Protein 7ULR (pdb70)

Foldseek 3Di:
DAWEQFPDPRDTDDDPPQWQKKKWWFFADPDAPPPHGDIGIDTDNDQDDDDPRTPDMDIDGHHHPHD/DAWEQFPDPRDTDDADPQWQKKKWWWFDDPCCVPPRTDIGIGTGNDQDDDDPRTPDMDIDRHHHPHD

Nearest PDB structures (foldseek):
  7ulr-assembly1_B  TM=9.417E-01  e=4.774E-12  Bungarus multicinctus
  1kba-assembly1_A  TM=9.721E-01  e=9.380E-11  Bungarus multicinctus
  8d9y-assembly2_J  TM=9.001E-01  e=1.089E-06  Oxyuranus scutellatus scutellatus
  4lft-assembly2_A  TM=8.949E-01  e=1.157E-06  Dendraspis polylepis polylepis
  8d9y-assembly4_L  TM=8.635E-01  e=4.712E-05  Oxyuranus scutellatus scutellatus

Solvent-accessible surface area: 8059 Å² total; per-residue (Å²): 182,41,20,0,18,45,28,135,85,63,68,76,82,80,12,70,162,61,57,70,18,0,19,19,31,4,38,23,96,185,178,27,114,169,230,26,46,77,76,68,18,6,17,32,60,100,16,31,109,43,150,129,69,17,112,20,3,25,0,2,33,54,80,49,20,0,156,172,12,33,0,20,37,36,138,76,55,74,84,104,92,11,78,153,69,60,60,18,0,12,31,25,3,36,43,63,190,108,30,115,138,122,21,35,62,88,66,15,8,18,27,58,102,20,39,116,35,142,124,64,16,108,23,3,28,0,4,20,71,64,48,27,0,160

B-factor: mean 20.55, std 11.27, range [4.36, 65.53]

Secondary structure (DSSP, 8-state):
--EEEETTTTEEEEPPTT--EEEEEEE--SS-TTT-PEEEEEEESSPPPP-TTEEEEEEE-STT---/--EEEETTTTEEEEPPTT--EEEEEEE--TTHHHH-PEEEEEEESSPPPP-TTEEEEEEE-STT---

Organism: Bungarus multicinctus (NCBI:txid8616)

InterPro domains:
  IPR003571 Snake three-finger toxin [cd00206] (22-86)
  IPR018354 Snake toxin, conserved site [PS00272] (62-83)
  IPR045860 Snake toxin-like superfamily [G3DSA:2.10.60.10] (22-87)
  IPR045860 Snake toxin-like superfamily [SSF57302] (23-86)
  IPR054131 Snake toxin cobra-type [PF21947] (27-86)

Radius of gyration: 15.06 Å; Cα contacts (8 Å, |Δi|>4): 353; chains: 2; bounding box: 30×38×34 Å

Sequence (134 aa):
MRTCLISPSSTPQTCPNGQDICFLKAQCDKFCSIRGPVIEQGCVATCPQFRSNYRSLLCCTTDNCNHMRTCLISPSSTPQTCPNGQDICFLKAQCDKFCSIRGPVIEQGCVATCPQFRSNYRSLLCCTTDNCNH

GO terms:
  GO:0005576 extracellular region (C, EXP)

Structure (mmCIF, N/CA/C/O backbone):
data_7ULR
#
_entry.id   7ULR
#
_cell.length_a   27.090
_cell.length_b   30.990
_cell.length_c   39.430
_cell.angle_alpha   70.440
_cell.angle_beta   75.970
_cell.angle_gamma   71.940
#
_symmetry.space_group_name_H-M   'P 1'
#
loop_
_entity.id
_entity.type
_entity.pdbx_description
1 polymer Kappa-bungarotoxin
2 water water
#
loop_
_atom_site.group_PDB
_atom_site.id
_atom_site.type_symbol
_atom_site.label_atom_id
_atom_site.label_alt_id
_atom_site.label_comp_id
_atom_site.label_asym_id
_atom_site.label_entity_id
_atom_site.label_seq_id
_atom_site.pdbx_PDB_ins_code
_atom_site.Cartn_x
_atom_site.Cartn_y
_atom_site.Cartn_z
_atom_site.occupancy
_atom_site.B_iso_or_equiv
_atom_site.auth_seq_id
_atom_site.auth_comp_id
_atom_site.auth_asym_id
_atom_site.auth_atom_id
_atom_site.pdbx_PDB_model_num
ATOM 1 N N . MET A 1 1 ? -7.36530 15.83079 -6.93120 1.000 15.05762 1 MET A N 1
ATOM 2 C CA . MET A 1 1 ? -7.97552 14.91200 -5.97468 1.000 10.92545 1 MET A CA 1
ATOM 3 C C . MET A 1 1 ? -7.84255 13.46704 -6.42430 1.000 14.34077 1 MET A C 1
ATOM 4 O O . MET A 1 1 ? -8.00933 13.16293 -7.60186 1.000 14.48343 1 MET A O 1
ATOM 9 N N . ARG A 1 2 ? -7.57488 12.56766 -5.47608 1.000 12.87044 2 ARG A N 1
ATOM 10 C CA . ARG A 1 2 ? -7.50393 11.14275 -5.76785 1.000 10.33060 2 ARG A CA 1
ATOM 11 C C . ARG A 1 2 ? -8.26420 10.39261 -4.68477 1.000 7.58056 2 ARG A C 1
ATOM 12 O O . ARG A 1 2 ? -8.18283 10.75008 -3.50735 1.000 9.59446 2 ARG A O 1
ATOM 20 N N . THR A 1 3 ? -9.02002 9.38057 -5.09414 1.000 6.60989 3 THR A N 1
ATOM 21 C CA . THR A 1 3 ? -9.62434 8.42130 -4.18031 1.000 6.25341 3 THR A CA 1
ATOM 22 C C . THR A 1 3 ? -9.09193 7.03947 -4.50298 1.000 4.56119 3 THR A C 1
ATOM 23 O O . THR A 1 3 ? -9.06769 6.63918 -5.67468 1.000 7.81949 3 THR A O 1
ATOM 27 N N . CYS A 1 4 ? -8.71349 6.29575 -3.47229 1.000 6.44632 4 CYS A N 1
ATOM 28 C CA . CYS A 1 4 ? -8.21783 4.94142 -3.64895 1.000 7.74230 4 CYS A CA 1
ATOM 29 C C . CYS A 1 4 ? -8.97850 4.00941 -2.72677 1.000 7.86083 4 CYS A C 1
ATOM 30 O O . CYS A 1 4 ? -9.51230 4.42373 -1.69582 1.000 6.81743 4 CYS A O 1
ATOM 33 N N . LEU A 1 5 ? -8.98326 2.72993 -3.09625 1.000 6.34438 5 LEU A N 1
ATOM 34 C CA . LEU A 1 5 ? -9.49767 1.70010 -2.20428 1.000 7.84059 5 LEU A CA 1
ATOM 35 C C . LEU A 1 5 ? -8.51410 1.43702 -1.07605 1.000 9.13516 5 LEU A C 1
ATOM 36 O O . LEU A 1 5 ? -7.29705 1.45486 -1.27468 1.000 8.12731 5 LEU A O 1
ATOM 41 N N . ILE A 1 6 ? -9.04331 1.18009 0.11682 1.000 10.26369 6 ILE A N 1
ATOM 42 C CA . ILE A 1 6 ? -8.23154 0.84098 1.27545 1.000 9.12626 6 ILE A CA 1
ATOM 43 C C . ILE A 1 6 ? -8.62267 -0.55970 1.71497 1.000 12.32454 6 ILE A C 1
ATOM 44 O O . ILE A 1 6 ? -9.81278 -0.86827 1.83715 1.000 11.61451 6 ILE A O 1
ATOM 49 N N . SER A 1 7 ? -7.61896 -1.39398 1.97533 1.000 9.45646 7 SER A N 1
ATOM 50 C CA . SER A 1 7 ? -7.84650 -2.72570 2.51216 1.000 11.75384 7 SER A CA 1
ATOM 51 C C . SER A 1 7 ? -8.26085 -2.63583 3.98859 1.000 15.78246 7 SER A C 1
ATOM 52 O O . SER A 1 7 ? -7.93592 -1.66408 4.67518 1.000 16.81475 7 SER A O 1
ATOM 55 N N . PRO A 1 8 ? -8.98640 -3.64179 4.51406 1.000 16.64629 8 PRO A N 1
ATOM 56 C CA . PRO A 1 8 ? -9.46175 -4.90505 3.93564 1.000 14.99078 8 PRO A CA 1
ATOM 57 C C . PRO A 1 8 ? -10.86790 -4.86676 3.37027 1.000 15.46686 8 PRO A C 1
ATOM 58 O O . PRO A 1 8 ? -11.31172 -5.88843 2.83177 1.000 20.69971 8 PRO A O 1
ATOM 62 N N . SER A 1 9 ? -11.53610 -3.71720 3.48393 1.000 13.18088 9 SER A N 1
ATOM 63 C CA . SER A 1 9 ? -12.94889 -3.55503 3.15370 1.000 17.86774 9 SER A CA 1
ATOM 64 C C . SER A 1 9 ? -13.22400 -3.05520 1.74011 1.000 18.57533 9 SER A C 1
ATOM 65 O O . SER A 1 9 ? -14.39707 -2.84825 1.39998 1.000 18.45082 9 SER A O 1
ATOM 68 N N . SER A 1 10 ? -12.19426 -2.80692 0.92872 1.000 18.16459 10 SER A N 1
ATOM 69 C CA . SER A 1 10 ? -12.36258 -2.14952 -0.36953 1.000 16.84248 10 SER A CA 1
ATOM 70 C C . SER A 1 10 ? -13.07812 -0.81976 -0.20202 1.000 12.88084 10 SER A C 1
ATOM 71 O O . SER A 1 10 ? -13.99918 -0.49931 -0.94346 1.000 16.77635 10 SER A O 1
ATOM 74 N N . THR A 1 11 ? -12.66441 -0.05545 0.79606 1.000 12.37276 11 THR A N 1
ATOM 75 C CA . THR A 1 11 ? -13.35898 1.20935 1.01593 1.000 15.27678 11 THR A CA 1
ATOM 76 C C . THR A 1 11 ? -12.68174 2.33752 0.25361 1.000 13.84242 11 THR A C 1
ATOM 77 O O . THR A 1 11 ? -11.47436 2.54672 0.41498 1.000 10.00090 11 THR A O 1
ATOM 81 N N . PRO A 1 12 ? -13.42824 3.12181 -0.52896 1.000 8.84891 12 PRO A N 1
ATOM 82 C CA . PRO A 1 12 ? -12.81301 4.28438 -1.17031 1.000 8.67849 12 PRO A CA 1
ATOM 83 C C . PRO A 1 12 ? -12.50650 5.34606 -0.12690 1.000 11.49124 12 PRO A C 1
ATOM 84 O O . PRO A 1 12 ? -13.35910 5.70713 0.69061 1.000 9.72172 12 PRO A O 1
ATOM 88 N N . GLN A 1 13 ? -11.28664 5.86341 -0.18073 1.000 9.57710 13 GLN A N 1
ATOM 89 C CA . GLN A 1 13 ? -10.83460 6.90538 0.72404 1.000 7.06578 13 GLN A CA 1
ATOM 90 C C . GLN A 1 13 ? -10.22808 8.04693 -0.07095 1.000 9.61136 13 GLN A C 1
ATOM 91 O O . GLN A 1 13 ? -9.52794 7.82310 -1.06519 1.000 7.79910 13 GLN A O 1
ATOM 97 N N . THR A 1 14 ? -10.50569 9.27029 0.37781 1.000 6.98668 14 THR A N 1
ATOM 98 C CA . THR A 1 14 ? -9.86814 10.44539 -0.18929 1.000 7.39948 14 THR A CA 1
ATOM 99 C C . THR A 1 14 ? -8.39561 10.42463 0.17794 1.000 8.32143 14 THR A C 1
ATOM 100 O O . THR A 1 14 ? -8.05299 10.30922 1.36176 1.000 8.47184 14 THR A O 1
ATOM 104 N N . CYS A 1 15 ? -7.51477 10.55791 -0.83831 1.000 7.40591 15 CYS A N 1
ATOM 105 C CA . CYS A 1 15 ? -6.10119 10.53576 -0.50298 1.000 8.33602 15 CYS A CA 1
ATOM 106 C C . CYS A 1 15 ? -5.70096 11.88412 0.07834 1.000 12.20746 15 CYS A C 1
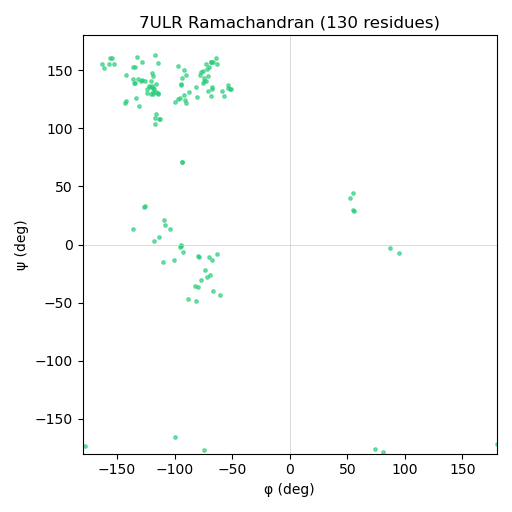ATOM 107 O O . CYS A 1 15 ? -6.22765 12.91793 -0.33417 1.000 9.26844 15 CYS A O 1
ATOM 110 N N . PRO A 1 16 ? -4.77169 11.89958 1.02480 1.000 12.19675 16 PRO A N 1
ATOM 111 C CA . PRO A 1 16 ? -4.24575 13.17447 1.51109 1.000 15.45255 16 PRO A CA 1
ATOM 112 C C . PRO A 1 16 ? -3.41645 13.87285 0.44395 1.000 15.66105 16 PRO A C 1
ATOM 113 O O . PRO A 1 16 ? -2.91146 13.26201 -0.50083 1.000 10.22862 16 PRO A O 1
ATOM 117 N N . ASN A 1 17 ? -3.30743 15.19103 0.60014 1.000 13.70070 17 ASN A N 1
ATOM 118 C CA . ASN A 1 17 ? -2.49914 15.99621 -0.29987 1.000 18.22537 17 ASN A CA 1
ATOM 119 C C . ASN A 1 17 ? -1.11137 15.37875 -0.41634 1.000 11.99827 17 ASN A C 1
ATOM 120 O O . ASN A 1 17 ? -0.52135 14.97873 0.59050 1.000 15.70562 17 ASN A O 1
ATOM 125 N N . GLY A 1 18 ? -0.62181 15.26841 -1.65225 1.000 10.56195 18 GLY A N 1
ATOM 126 C CA . GLY A 1 18 ? 0.67132 14.68483 -1.96413 1.000 13.55922 18 GLY A CA 1
ATOM 127 C C . GLY A 1 18 ? 0.64733 13.21553 -2.34711 1.000 19.05919 18 GLY A C 1
ATOM 128 O O . GLY A 1 18 ? 1.67663 12.69478 -2.78524 1.000 15.21367 18 GLY A O 1
ATOM 129 N N . GLN A 1 19 ? -0.49539 12.54093 -2.22700 1.000 12.07117 19 GLN A N 1
ATOM 130 C CA . GLN A 1 19 ? -0.63942 11.13472 -2.61328 1.000 13.12028 19 GLN A CA 1
ATOM 131 C C . GLN A 1 19 ? -1.66075 11.05161 -3.74066 1.000 15.52582 19 GLN A C 1
ATOM 132 O O . GLN A 1 19 ? -2.84609 11.34046 -3.53899 1.000 16.41754 19 GLN A O 1
ATOM 138 N N . ASP A 1 20 ? -1.17131 10.75570 -4.93829 1.000 9.72451 20 ASP A N 1
ATOM 139 C CA . ASP A 1 20 ? -1.96212 10.70554 -6.15565 1.000 12.86462 20 ASP A CA 1
ATOM 140 C C . ASP A 1 20 ? -1.97820 9.32316 -6.79268 1.000 10.17121 20 ASP A C 1
ATOM 141 O O . ASP A 1 20 ? -2.57900 9.15794 -7.85821 1.000 9.30954 20 ASP A O 1
ATOM 146 N N . ILE A 1 21 ? -1.34996 8.32568 -6.16559 1.000 8.42911 21 ILE A N 1
ATOM 147 C CA . ILE A 1 21 ? -1.21051 6.98842 -6.72296 1.000 4.75723 21 ILE A CA 1
ATOM 148 C C . ILE A 1 21 ? -1.95755 6.00375 -5.83119 1.000 4.86281 21 ILE A C 1
ATOM 149 O O . ILE A 1 21 ? -1.80663 6.03594 -4.60165 1.000 8.98890 21 ILE A O 1
ATOM 154 N N . CYS A 1 22 ? -2.78707 5.15368 -6.44300 1.000 6.69686 22 CYS A N 1
ATOM 155 C CA . CYS A 1 22 ? -3.39456 4.03306 -5.72876 1.000 5.25995 22 CYS A CA 1
ATOM 156 C C . CYS A 1 22 ? -2.52217 2.80055 -5.93092 1.000 6.38942 22 CYS A C 1
ATOM 157 O O . CYS A 1 22 ? -2.00126 2.57609 -7.02973 1.000 5.24319 22 CYS A O 1
ATOM 160 N N . PHE A 1 23 ? -2.40676 1.97530 -4.90100 1.000 5.08926 23 PHE A N 1
ATOM 161 C CA . PHE A 1 23 ? -1.59480 0.77568 -5.04056 1.000 5.75083 23 PHE A CA 1
ATOM 162 C C . PHE A 1 23 ? -2.33118 -0.41456 -4.46771 1.000 5.62569 23 PHE A C 1
ATOM 163 O O . PHE A 1 23 ? -3.16327 -0.28857 -3.55511 1.000 5.03131 23 PHE A O 1
ATOM 171 N N . LEU A 1 24 ? -2.00336 -1.57541 -5.01852 1.000 5.19743 24 LEU A N 1
ATOM 172 C CA . LEU A 1 24 ? -2.41892 -2.85704 -4.46931 1.000 6.29911 24 LEU A CA 1
ATOM 173 C C . LEU A 1 24 ? -1.19833 -3.75983 -4.45673 1.000 6.18374 24 LEU A C 1
ATOM 174 O O . LEU A 1 24 ? -0.54420 -3.92574 -5.49002 1.000 8.59803 24 LEU A O 1
ATOM 179 N N . LYS A 1 25 ? -0.88810 -4.32033 -3.29347 1.000 6.37532 25 LYS A N 1
ATOM 180 C CA . LYS A 1 25 ? 0.24201 -5.22553 -3.11368 1.000 6.13906 25 LYS A CA 1
ATOM 181 C C . LYS A 1 25 ? -0.33653 -6.55140 -2.67030 1.000 7.61552 25 LYS A C 1
ATOM 182 O O . LYS A 1 25 ? -1.14495 -6.59234 -1.74140 1.000 8.38670 25 LYS A O 1
ATOM 188 N N . ALA A 1 26 ? 0.05817 -7.61774 -3.32621 1.000 7.20426 26 ALA A N 1
ATOM 189 C CA . ALA A 1 26 ? -0.35611 -8.94777 -2.92711 1.000 4.76297 26 ALA A CA 1
ATOM 190 C C . ALA A 1 26 ? 0.92509 -9.62348 -2.46574 1.000 5.41923 26 ALA A C 1
ATOM 191 O O . ALA A 1 26 ? 1.77287 -9.96644 -3.29494 1.000 8.81154 26 ALA A O 1
ATOM 193 N N . GLN A 1 27 ? 1.05415 -9.83064 -1.15501 1.000 8.09127 27 GLN A N 1
ATOM 194 C CA . GLN A 1 27 ? 2.29737 -10.31222 -0.57412 1.000 7.83433 27 GLN A CA 1
ATOM 195 C C . GLN A 1 27 ? 2.04046 -11.62595 0.15846 1.000 7.52141 27 GLN A C 1
ATOM 196 O O . GLN A 1 27 ? 1.08785 -11.75033 0.93463 1.000 8.84186 27 GLN A O 1
ATOM 202 N N . CYS A 1 28 ? 2.93360 -12.59178 -0.04330 1.000 9.61356 28 CYS A N 1
ATOM 203 C CA . CYS A 1 28 ? 2.75659 -13.91493 0.52750 1.000 8.94549 28 CYS A CA 1
ATOM 204 C C . CYS A 1 28 ? 3.46464 -14.10818 1.86099 1.000 13.42672 28 CYS A C 1
ATOM 205 O O . CYS A 1 28 ? 4.62696 -13.72513 2.03636 1.000 10.61628 28 CYS A O 1
ATOM 208 N N . ASP A 1 29 ? 2.75871 -14.76098 2.77763 1.000 8.96614 29 ASP A N 1
ATOM 209 C CA . ASP A 1 29 ? 3.39594 -15.27165 3.97938 1.000 11.75021 29 ASP A CA 1
ATOM 210 C C . ASP A 1 29 ? 4.22383 -16.50459 3.60827 1.000 8.83168 29 ASP A C 1
ATOM 211 O O . ASP A 1 29 ? 4.25800 -16.93812 2.45372 1.000 9.27719 29 ASP A O 1
ATOM 216 N N . LYS A 1 30 ? 4.83292 -17.13899 4.61224 1.000 7.52489 30 LYS A N 1
ATOM 217 C CA . LYS A 1 30 ? 5.68567 -18.29881 4.32787 1.000 9.84842 30 LYS A CA 1
ATOM 218 C C . LYS A 1 30 ? 4.89865 -19.41758 3.65605 1.000 9.33244 30 LYS A C 1
ATOM 219 O O . LYS A 1 30 ? 5.36135 -20.02135 2.68186 1.000 11.10059 30 LYS A O 1
ATOM 225 N N . PHE A 1 31 ? 3.69906 -19.69373 4.14686 1.000 7.18056 31 PHE A N 1
ATOM 226 C CA . PHE A 1 31 ? 2.79827 -20.66542 3.54047 1.000 6.50051 31 PHE A CA 1
ATOM 227 C C . PHE A 1 31 ? 1.60512 -19.89497 3.00445 1.000 15.24236 31 PHE A C 1
ATOM 228 O O . PHE A 1 31 ? 0.78859 -19.39033 3.77996 1.000 13.76725 31 PHE A O 1
ATOM 236 N N . CYS A 1 32 ? 1.53402 -19.79132 1.68196 1.000 9.83556 32 CYS A N 1
ATOM 237 C CA . CYS A 1 32 ? 0.60317 -18.92040 0.96844 1.000 8.91679 32 CYS A CA 1
ATOM 238 C C . CYS A 1 32 ? -0.48884 -19.66919 0.21167 1.000 15.33187 32 CYS A C 1
ATOM 239 O O . CYS A 1 32 ? -1.44677 -19.03549 -0.24252 1.000 10.25327 32 CYS A O 1
ATOM 242 N N . SER A 1 33 ? -0.35288 -20.98018 0.00342 1.000 10.81218 33 SER A N 1
ATOM 243 C CA . SER A 1 33 ? -1.20596 -21.63062 -0.99183 1.000 14.33630 33 SER A CA 1
ATOM 244 C C . SER A 1 33 ? -2.66518 -21.77018 -0.55733 1.000 14.56274 33 SER A C 1
ATOM 245 O O . SER A 1 33 ? -3.54629 -21.78656 -1.42374 1.000 19.15201 33 SER A O 1
ATOM 248 N N . ILE A 1 34 ? -2.96789 -21.85092 0.74241 1.000 10.23280 34 ILE A N 1
ATOM 249 C CA . ILE A 1 34 ? -4.35137 -22.14407 1.12483 1.000 11.56216 34 ILE A CA 1
ATOM 250 C C . ILE A 1 34 ? -5.21632 -20.88995 1.08489 1.000 14.68484 34 ILE A C 1
ATOM 251 O O . ILE A 1 34 ? -6.30743 -20.88722 0.49525 1.000 13.02606 34 ILE A O 1
ATOM 256 N N . ARG A 1 35 ? -4.74693 -19.80313 1.69805 1.000 11.89990 35 ARG A N 1
ATOM 257 C CA . ARG A 1 35 ? -5.51979 -18.57427 1.77420 1.000 10.28283 35 ARG A CA 1
ATOM 258 C C . ARG A 1 35 ? -5.08432 -17.53113 0.75302 1.000 11.30505 35 ARG A C 1
ATOM 259 O O . ARG A 1 35 ? -5.82590 -16.57435 0.52551 1.000 12.56908 35 ARG A O 1
ATOM 267 N N . GLY A 1 36 ? -3.93076 -17.71338 0.10649 1.000 7.99796 36 GLY A N 1
ATOM 268 C CA . GLY A 1 36 ? -3.43880 -16.76014 -0.86338 1.000 12.27770 36 GLY A CA 1
ATOM 269 C C . GLY A 1 36 ? -2.74065 -15.57826 -0.22124 1.000 8.15037 36 GLY A C 1
ATOM 270 O O . GLY A 1 36 ? -2.63635 -15.46224 1.00784 1.000 9.14862 36 GLY A O 1
ATOM 271 N N . PRO A 1 37 ? -2.28260 -14.65047 -1.05171 1.000 10.38220 37 PRO A N 1
ATOM 272 C CA . PRO A 1 37 ? -1.50838 -13.51462 -0.54325 1.000 8.97475 37 PRO A CA 1
ATOM 273 C C . PRO A 1 37 ? -2.35517 -12.56667 0.28331 1.000 13.34375 37 PRO A C 1
ATOM 274 O O . PRO A 1 37 ? -3.57545 -12.49317 0.15585 1.000 10.67893 37 PRO A O 1
ATOM 278 N N . VAL A 1 38 ? -1.67204 -11.82979 1.14346 1.000 6.30520 38 VAL A N 1
ATOM 279 C CA . VAL A 1 38 ? -2.31587 -10.75536 1.87992 1.000 6.05941 38 VAL A CA 1
ATOM 280 C C . VAL A 1 38 ? -2.39603 -9.55823 0.94924 1.000 10.81228 38 VAL A C 1
ATOM 281 O O . VAL A 1 38 ? -1.38640 -9.14270 0.37135 1.000 9.61920 38 VAL A O 1
ATOM 285 N N . ILE A 1 39 ? -3.59645 -9.00822 0.79529 1.000 7.58247 39 ILE A N 1
ATOM 286 C CA . ILE A 1 39 ? -3.82457 -7.90033 -0.12399 1.000 9.09513 39 ILE A CA 1
ATOM 287 C C . ILE A 1 39 ? -3.83895 -6.60550 0.67897 1.000 13.27077 39 ILE A C 1
ATOM 288 O O . ILE A 1 39 ? -4.68162 -6.42361 1.56710 1.000 8.11556 39 ILE A O 1
ATOM 293 N N . GLU A 1 40 ? -2.96023 -5.67351 0.32165 1.000 8.33015 40 GLU A N 1
ATOM 294 C CA . GLU A 1 40 ? -2.88831 -4.36557 0.96035 1.000 7.56595 40 GLU A CA 1
ATOM 295 C C . GLU A 1 40 ? -3.17269 -3.32340 -0.10771 1.000 6.98461 40 GLU A C 1
ATOM 296 O O . GLU A 1 40 ? -2.57981 -3.36742 -1.19051 1.000 8.11238 40 GLU A O 1
ATOM 302 N N . GLN A 1 41 ? -4.06710 -2.38281 0.19859 1.000 8.28324 41 GLN A N 1
ATOM 303 C CA . GLN A 1 41 ? -4.48482 -1.35896 -0.75022 1.000 5.82212 41 GLN A CA 1
ATOM 304 C C . GLN A 1 41 ? -4.43960 0.01102 -0.09256 1.000 6.27642 41 GLN A C 1
ATOM 305 O O . GLN A 1 41 ? -4.81589 0.15215 1.07938 1.000 6.30172 41 GLN A O 1
ATOM 311 N N . GLY A 1 42 ? -4.03444 1.03272 -0.84403 1.000 6.67946 42 GLY A N 1
ATOM 312 C CA . GLY A 1 42 ? -4.06778 2.36385 -0.25498 1.000 8.05452 42 GLY A CA 1
ATOM 313 C C . GLY A 1 42 ? -3.63253 3.45046 -1.20849 1.000 7.51425 42 GLY A C 1
ATOM 314 O O . GLY A 1 42 ? -3.40317 3.21229 -2.39730 1.000 6.52870 42 GLY A O 1
ATOM 315 N N . CYS A 1 43 ? -3.52744 4.66442 -0.64619 1.000 8.17658 43 CYS A N 1
ATOM 316 C CA . CYS A 1 43 ? -2.96986 5.82677 -1.32708 1.000 6.30387 43 CYS A CA 1
ATOM 317 C C . CYS A 1 43 ? -1.48347 5.90182 -1.03680 1.000 5.43202 43 CYS A C 1
ATOM 318 O O . CYS A 1 43 ? -1.02694 5.53115 0.05180 1.000 9.46864 43 CYS A O 1
ATOM 321 N N . VAL A 1 44 ? -0.72350 6.44677 -1.98818 1.000 8.82698 44 VAL A N 1
ATOM 322 C CA . VAL A 1 44 ? 0.71165 6.59935 -1.79045 1.000 6.78638 44 VAL A CA 1
ATOM 323 C C . VAL A 1 44 ? 1.24547 7.70333 -2.69948 1.000 11.05698 44 VAL A C 1
ATOM 324 O O . VAL A 1 44 ? 0.67328 8.00651 -3.74021 1.000 8.60606 44 VAL A O 1
ATOM 328 N N . ALA A 1 45 ? 2.36470 8.29683 -2.30372 1.000 6.18494 45 ALA A N 1
ATOM 329 C CA . ALA A 1 45 ? 2.95616 9.35499 -3.11716 1.000 10.27585 45 ALA A CA 1
ATOM 330 C C . ALA A 1 45 ? 3.79553 8.78568 -4.24827 1.000 11.26680 45 ALA A C 1
ATOM 331 O O . ALA A 1 45 ? 3.84424 9.35856 -5.34628 1.000 10.20939 45 ALA A O 1
ATOM 333 N N . THR A 1 46 ? 4.47251 7.67166 -3.98726 1.000 9.55242 46 THR A N 1
ATOM 334 C CA . THR A 1 46 ? 5.36436 7.02053 -4.93177 1.000 8.77110 46 THR A CA 1
ATOM 335 C C . THR A 1 46 ? 5.06286 5.53187 -4.89324 1.000 11.34115 46 THR A C 1
ATOM 336 O O . THR A 1 46 ? 4.85261 4.97101 -3.81817 1.000 10.34760 46 THR A O 1
ATOM 340 N N . CYS A 1 47 ? 5.05619 4.90268 -6.05260 1.000 12.14338 47 CYS A N 1
ATOM 341 C CA . CYS A 1 47 ? 4.79108 3.47469 -6.13210 1.000 9.95165 47 CYS A CA 1
ATOM 342 C C . CYS A 1 47 ? 5.81288 2.69700 -5.30257 1.000 11.53214 47 CYS A C 1
ATOM 343 O O . CYS A 1 47 ? 7.01417 2.98268 -5.39210 1.000 12.03726 47 CYS A O 1
ATOM 346 N N . PRO A 1 48 ? 5.37774 1.75104 -4.46431 1.000 11.30510 48 PRO A N 1
ATOM 347 C CA . PRO A 1 48 ? 6.31181 0.97002 -3.63600 1.000 8.11041 48 PRO A CA 1
ATOM 348 C C . PRO A 1 48 ? 7.25969 0.11045 -4.46079 1.000 9.59333 48 PRO A C 1
ATOM 349 O O . PRO A 1 48 ? 7.03361 -0.17236 -5.63950 1.000 11.85361 48 PRO A O 1
ATOM 353 N N . GLN A 1 49 ? 8.36012 -0.28250 -3.82503 1.000 8.32391 49 GLN A N 1
ATOM 354 C CA . GLN A 1 49 ? 9.30139 -1.20028 -4.44900 1.000 11.17382 49 GLN A CA 1
ATOM 355 C C . GLN A 1 49 ? 8.75645 -2.62803 -4.44628 1.000 10.79527 49 GLN A C 1
ATOM 356 O O . GLN A 1 49 ? 7.99070 -3.01407 -3.56404 1.000 8.09940 49 GLN A O 1
ATOM 362 N N . PHE A 1 50 ? 9.13775 -3.40273 -5.47059 1.000 11.06621 50 PHE A N 1
ATOM 363 C CA . PHE A 1 50 ? 8.73033 -4.80356 -5.57296 1.000 11.53166 50 PHE A CA 1
ATOM 364 C C . PHE A 1 50 ? 9.63791 -5.65391 -4.68915 1.000 13.61427 50 PHE A C 1
ATOM 365 O O . PHE A 1 50 ? 10.86163 -5.49170 -4.70513 1.000 20.13831 50 PHE A O 1
ATOM 373 N N . ARG A 1 51 ? 9.03987 -6.58121 -3.93743 1.000 9.79564 51 ARG A N 1
ATOM 374 C CA . ARG A 1 51 ? 9.76454 -7.39530 -2.96846 1.000 10.34548 51 ARG A CA 1
ATOM 375 C C . ARG A 1 51 ? 9.70237 -8.87277 -3.34070 1.000 11.64216 51 ARG A C 1
ATOM 376 O O . ARG A 1 51 ? 8.85891 -9.29799 -4.13549 1.000 8.52222 51 ARG A O 1
ATOM 384 N N . SER A 1 52 ? 10.61365 -9.65869 -2.74444 1.000 10.07047 52 SER A N 1
ATOM 385 C CA . SER A 1 52 ? 10.77184 -11.06312 -3.11338 1.000 11.39369 52 SER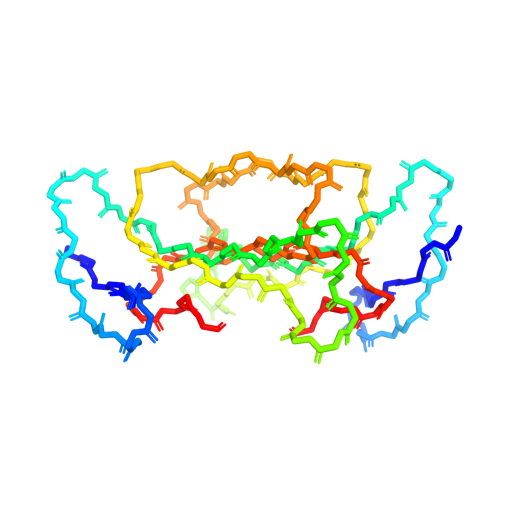 A CA 1
ATOM 386 C C . SER A 1 52 ? 9.57866 -11.93202 -2.73143 1.000 12.13342 52 SER A C 1
ATOM 387 O O . SER A 1 52 ? 9.48352 -13.06285 -3.21710 1.000 10.95676 52 SER A O 1
ATOM 390 N N . ASN A 1 53 ? 8.65910 -11.44772 -1.89651 1.000 7.59003 53 ASN A N 1
ATOM 391 C CA . ASN A 1 53 ? 7.47636 -12.22513 -1.54937 1.000 7.02290 53 ASN A CA 1
ATOM 392 C C . ASN A 1 53 ? 6.20115 -11.66283 -2.17994 1.000 9.55355 53 ASN A C 1
ATOM 393 O O . ASN A 1 53 ? 5.09401 -11.97564 -1.71546 1.000 8.70269 53 ASN A O 1
ATOM 398 N N . TYR A 1 54 ? 6.32337 -10.80323 -3.18780 1.000 7.72928 54 TYR A N 1
ATOM 399 C CA . TYR A 1 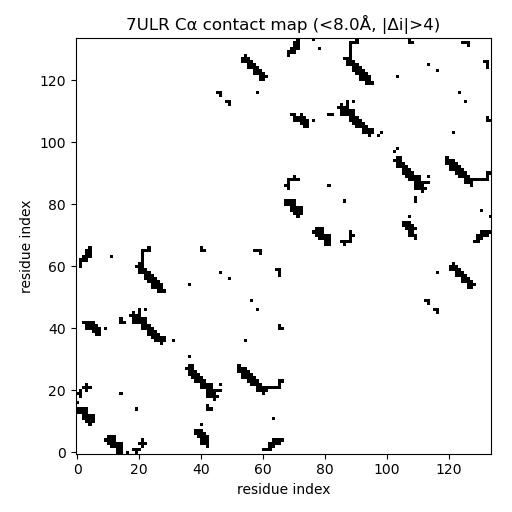54 ? 5.14522 -10.20367 -3.81434 1.000 7.34953 54 TYR A CA 1
ATOM 400 C C . TYR A 1 54 ? 4.67644 -11.05168 -4.98289 1.000 7.46223 54 TYR A C 1
ATOM 401 O O . TYR A 1 54 ? 5.44556 -11.31533 -5.91777 1.000 8.67979 54 TYR A O 1
ATOM 410 N N . ARG A 1 55 ? 3.40385 -11.44915 -4.93622 1.000 7.62548 55 ARG A N 1
ATOM 411 C CA . ARG A 1 55 ? 2.74923 -12.05347 -6.08369 1.000 7.27308 55 ARG A CA 1
ATOM 412 C C . ARG A 1 55 ? 2.35749 -11.00142 -7.10607 1.000 8.32254 55 ARG A C 1
ATOM 413 O O . ARG A 1 55 ? 2.29927 -11.28963 -8.30920 1.000 9.48586 55 ARG A O 1
ATOM 421 N N . SER A 1 56 ? 2.06206 -9.79265 -6.64821 1.000 6.66977 56 SER A N 1
ATOM 422 C CA . SER A 1 56 ? 1.72971 -8.73396 -7.57998 1.000 7.66689 56 SER A CA 1
ATOM 423 C C . SER A 1 56 ? 1.84886 -7.38489 -6.88505 1.000 4.84380 56 SER A C 1
ATOM 42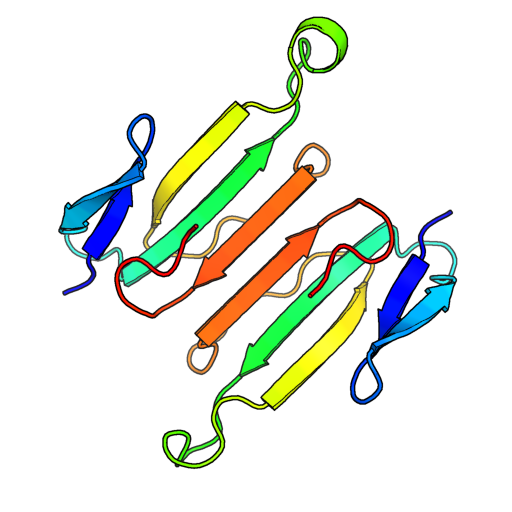4 O O . SER A 1 56 ? 1.78900 -7.27654 -5.65800 1.000 5.66336 56 SER A O 1
ATOM 427 N N . LEU A 1 57 ? 2.07393 -6.36777 -7.70821 1.000 5.15247 57 LEU A N 1
ATOM 428 C CA . LEU A 1 57 ? 2.09644 -4.98038 -7.28334 1.000 5.59889 57 LEU A CA 1
ATOM 429 C C . LEU A 1 57 ? 1.44102 -4.19295 -8.40130 1.000 6.90109 57 LEU A C 1
ATOM 430 O O . LEU A 1 57 ? 1.84448 -4.31273 -9.56007 1.000 8.14649 57 LEU A O 1
ATOM 435 N N . LEU A 1 58 ? 0.39902 -3.44976 -8.07468 1.000 5.90535 58 LEU A N 1
ATOM 436 C CA . LEU A 1 58 ? -0.26907 -2.60069 -9.04885 1.000 6.58934 58 LEU A CA 1
ATOM 437 C C . LEU A 1 58 ? -0.21053 -1.16164 -8.56097 1.000 7.34341 58 LEU A C 1
ATOM 438 O O . LEU A 1 58 ? -0.53353 -0.89429 -7.40101 1.000 5.19454 58 LEU A O 1
ATOM 443 N N . CYS A 1 59 ? 0.23869 -0.24515 -9.42150 1.000 5.17893 59 CYS A N 1
ATOM 444 C CA . CYS A 1 59 ? 0.15704 1.17793 -9.15260 1.000 4.80037 59 CYS A CA 1
ATOM 445 C C . CYS A 1 59 ? -0.63163 1.82322 -10.27520 1.000 6.82400 59 CYS A C 1
ATOM 446 O O . CYS A 1 59 ? -0.41813 1.50262 -11.44679 1.000 7.97727 59 CYS A O 1
ATOM 449 N N . CYS A 1 60 ? -1.54370 2.71984 -9.91816 1.000 6.83819 60 CYS A N 1
ATOM 450 C CA . CYS A 1 60 ? -2.39074 3.31174 -10.94825 1.000 5.80255 60 CYS A CA 1
ATOM 451 C C . CYS A 1 60 ? -2.90996 4.66103 -10.47320 1.000 9.11567 60 CYS A C 1
ATOM 452 O O . CYS A 1 60 ? -2.92319 4.95979 -9.27603 1.000 8.18705 60 CYS A O 1
ATOM 455 N N . THR A 1 61 ? -3.35086 5.47152 -11.43791 1.000 8.46210 61 THR A N 1
ATOM 456 C CA . THR A 1 61 ? -3.65188 6.87028 -11.18757 1.000 10.03401 61 THR A CA 1
ATOM 457 C C . THR A 1 61 ? -5.05668 7.23781 -11.63599 1.000 13.11621 61 THR A C 1
ATOM 458 O O . THR A 1 61 ? -5.28390 8.35645 -12.08897 1.000 15.09693 61 THR A O 1
ATOM 462 N N . THR A 1 62 ? -5.99897 6.31022 -11.55607 1.000 11.31089 62 THR A N 1
ATOM 463 C CA . THR A 1 62 ? -7.41005 6.63073 -11.71962 1.000 13.54477 62 THR A CA 1
ATOM 464 C C . THR A 1 62 ? -8.12025 6.25532 -10.42796 1.000 12.18686 62 THR A C 1
ATOM 465 O O . THR A 1 62 ? -7.73223 5.30611 -9.75461 1.000 9.84770 62 THR A O 1
ATOM 469 N N . ASP A 1 63 ? -9.16244 7.00191 -10.06869 1.000 8.75319 63 ASP A N 1
ATOM 470 C CA . ASP A 1 63 ? -9.85129 6.75535 -8.80251 1.000 8.89718 63 ASP A CA 1
ATOM 471 C C . ASP A 1 63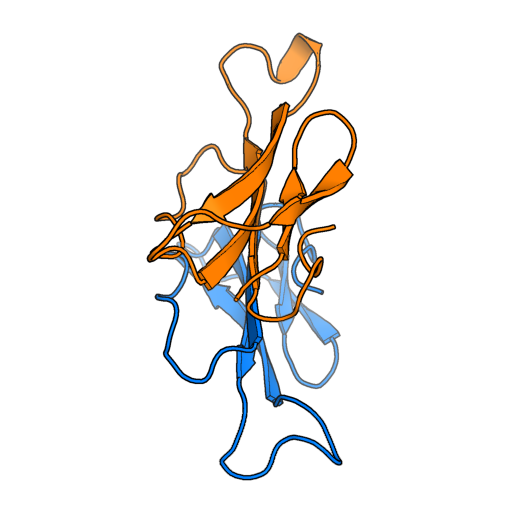 ? -10.26088 5.29522 -8.63696 1.000 10.51366 63 ASP A C 1
ATOM 472 O O . ASP A 1 63 ? -10.82305 4.68515 -9.55566 1.000 12.12002 63 ASP A O 1
ATOM 477 N N . ASN A 1 64 ? -9.98649 4.74688 -7.44416 1.000 6.86407 64 ASN A N 1
ATOM 478 C CA . ASN A 1 64 ? -10.39201 3.39303 -7.05317 1.000 6.73648 64 ASN A CA 1
ATOM 479 C C . ASN A 1 64 ? -9.91063 2.32596 -8.03986 1.000 12.48663 64 ASN A C 1
ATOM 480 O O . ASN A 1 64 ? -10.56873 1.30136 -8.23029 1.000 12.79901 64 ASN A O 1
ATOM 485 N N . CYS A 1 65 ? -8.78000 2.56791 -8.69382 1.000 8.65288 65 CYS A N 1
ATOM 486 C CA . CYS A 1 65 ? -8.24525 1.64299 -9.69000 1.000 7.24020 65 CYS A CA 1
ATOM 487 C C . CYS A 1 65 ? -7.50877 0.45995 -9.06889 1.000 8.52764 65 CYS A C 1
ATOM 488 O O . CYS A 1 65 ? -7.16881 -0.49515 -9.79197 1.000 10.21694 65 CYS A O 1
ATOM 491 N N . ASN A 1 66 ? -7.25733 0.49886 -7.76132 1.000 10.17561 66 ASN A N 1
ATOM 492 C CA . ASN A 1 66 ? -6.32366 -0.43754 -7.12733 1.000 6.71721 66 ASN A CA 1
ATOM 493 C C . ASN A 1 66 ? -7.09356 -1.64475 -6.58531 1.000 8.96211 66 ASN A C 1
ATOM 494 O O . ASN A 1 66 ? -7.24711 -1.85837 -5.38285 1.000 8.89414 66 ASN A O 1
ATOM 499 N N . HIS A 1 67 ? -7.56598 -2.45078 -7.52411 1.000 13.42074 67 HIS A N 1
ATOM 500 C CA . HIS A 1 67 ? -8.28956 -3.68217 -7.20918 1.000 24.64881 67 HIS A CA 1
ATOM 501 C C . HIS A 1 67 ? -7.87215 -4.80765 -8.13521 1.000 30.23412 67 HIS A C 1
ATOM 502 O O . HIS A 1 67 ? -7.13604 -4.57563 -9.08968 1.000 30.16756 67 HIS A O 1
ATOM 510 N N . MET B 1 1 ? 12.20044 -19.81341 -16.81589 1.000 46.23850 1 MET B N 1
ATOM 511 C CA . MET B 1 1 ? 10.97941 -20.22677 -16.13701 1.000 44.67214 1 MET B CA 1
ATOM 512 C C . MET B 1 1 ? 9.74174 -19.53893 -16.66063 1.000 45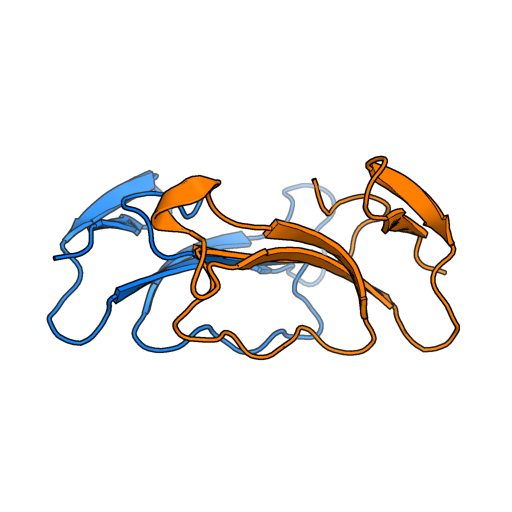.67062 1 MET B C 1
ATOM 513 O O . MET B 1 1 ? 8.82285 -20.16928 -17.18631 1.000 51.49986 1 MET B O 1
ATOM 518 N N . ARG B 1 2 ? 9.73151 -18.22455 -16.47684 1.000 42.44696 2 ARG B N 1
ATOM 519 C CA . ARG B 1 2 ? 8.48945 -17.47210 -16.50709 1.000 25.06898 2 ARG B CA 1
ATOM 520 C C . ARG B 1 2 ? 7.97012 -17.35382 -17.93114 1.000 31.15964 2 ARG B C 1
ATOM 521 O O . ARG B 1 2 ? 8.74396 -17.20621 -18.88212 1.000 29.02576 2 ARG B O 1
ATOM 529 N N . THR B 1 3 ? 6.65299 -17.47153 -18.07509 1.000 26.14621 3 THR B N 1
ATOM 530 C CA . THR B 1 3 ? 5.94992 -17.11982 -19.29896 1.000 31.72028 3 THR B CA 1
ATOM 531 C C . THR B 1 3 ? 5.01584 -15.95824 -18.98123 1.000 27.26316 3 THR B C 1
ATOM 532 O O . THR B 1 3 ? 4.41588 -15.91135 -17.90037 1.000 21.98943 3 THR B O 1
ATOM 536 N N . CYS B 1 4 ? 4.95358 -14.98687 -19.89049 1.000 23.45132 4 CYS B N 1
ATOM 537 C CA . CYS B 1 4 ? 4.11813 -13.80792 -19.72683 1.000 21.87378 4 CYS B CA 1
ATOM 538 C C . CYS B 1 4 ? 3.33055 -13.55025 -21.00236 1.000 25.68434 4 CYS B C 1
ATOM 539 O O . CYS B 1 4 ? 3.65732 -14.07293 -22.07004 1.000 27.51338 4 CYS B O 1
ATOM 542 N N . LEU B 1 5 ? 2.26715 -12.75867 -20.87947 1.000 19.52073 5 LEU B N 1
ATOM 543 C CA . LEU B 1 5 ? 1.58742 -12.24937 -22.06465 1.000 22.14712 5 LEU B CA 1
ATOM 544 C C . LEU B 1 5 ? 2.44586 -11.15422 -22.68207 1.000 28.61955 5 LEU B C 1
ATOM 545 O O . LEU B 1 5 ? 3.06391 -10.35628 -21.97039 1.000 24.79751 5 LEU B O 1
ATOM 550 N N . ILE B 1 6 ? 2.50330 -11.12692 -24.01206 1.000 26.97151 6 ILE B N 1
ATOM 551 C CA . ILE B 1 6 ? 3.34375 -10.18289 -24.74050 1.000 26.66611 6 ILE B CA 1
ATOM 552 C C . ILE B 1 6 ? 2.48378 -9.32100 -25.65583 1.000 31.84048 6 ILE B C 1
ATOM 553 O O . ILE B 1 6 ? 1.52720 -9.80789 -26.26944 1.000 37.16929 6 ILE B O 1
ATOM 558 N N . SER B 1 7 ? 2.82908 -8.03676 -25.74349 1.000 24.83868 7 SER B N 1
ATOM 559 C CA . SER B 1 7 ? 2.17972 -7.14954 -26.69153 1.000 30.04216 7 SER B CA 1
ATOM 560 C C . SER B 1 7 ? 2.62665 -7.47453 -28.11834 1.000 30.29473 7 SER B C 1
ATOM 561 O O . SER B 1 7 ? 3.76484 -7.89760 -28.34073 1.000 26.24278 7 SER B O 1
ATOM 564 N N . PRO B 1 8 ? 1.77035 -7.21816 -29.12001 1.000 22.80719 8 PRO B N 1
ATOM 565 C CA . PRO B 1 8 ? 0.42506 -6.62730 -29.05238 1.000 29.64044 8 PRO B CA 1
ATOM 566 C C . PRO B 1 8 ? -0.73712 -7.62276 -29.00457 1.000 31.29710 8 PRO B C 1
ATOM 567 O O . PRO B 1 8 ? -1.88586 -7.19084 -28.90966 1.000 47.22451 8 PRO B O 1
ATOM 571 N N . SER B 1 9 ? -0.44758 -8.91899 -29.06770 1.000 39.36311 9 SER B N 1
ATOM 572 C CA . SER B 1 9 ? -1.48482 -9.93527 -29.19199 1.000 45.01873 9 SER B CA 1
ATOM 573 C C . SER B 1 9 ? -1.95921 -10.50565 -27.85825 1.000 52.03891 9 SER B C 1
ATOM 574 O O . SER B 1 9 ? -2.92297 -11.28061 -27.84670 1.000 54.05004 9 SER B O 1
ATOM 577 N N . SER B 1 10 ? -1.31988 -10.13883 -26.74634 1.000 45.77564 10 SER B N 1
ATOM 578 C CA . SER B 1 10 ? -1.57399 -10.74914 -25.43493 1.000 39.39128 10 SER B CA 1
ATOM 579 C C . SER B 1 10 ? -1.47773 -12.27733 -25.48288 1.000 42.96331 10 SER B C 1
ATOM 580 O O . SER B 1 10 ? -2.26206 -12.99399 -24.85439 1.000 45.01707 10 SER B O 1
ATOM 583 N N . THR B 1 11 ? -0.49826 -12.78381 -26.22853 1.000 43.18904 11 THR B N 1
ATOM 584 C CA . THR B 1 11 ? -0.19477 -14.20612 -26.37501 1.000 44.06398 11 THR B CA 1
ATOM 585 C C . THR B 1 11 ? 0.89093 -14.60849 -25.38309 1.000 39.04982 11 THR B C 1
ATOM 586 O O . THR B 1 11 ? 1.85402 -13.86129 -25.18764 1.000 33.40145 11 THR B O 1
ATOM 590 N N . PRO B 1 12 ? 0.74393 -15.76371 -24.73157 1.000 41.69262 12 PRO B N 1
ATOM 591 C CA . PRO B 1 12 ? 1.77734 -16.21793 -23.78842 1.000 37.20317 12 PRO B CA 1
ATOM 592 C C . PRO B 1 12 ? 3.07054 -16.57453 -24.50544 1.000 40.55254 12 PRO B C 1
ATOM 593 O O . PRO B 1 12 ? 3.06183 -17.22308 -25.55535 1.000 36.03472 12 PRO B O 1
ATOM 597 N N . GLN B 1 13 ? 4.18267 -16.09280 -23.95462 1.000 34.70288 13 GLN B N 1
ATOM 598 C CA . GLN B 1 13 ? 5.50539 -16.35159 -24.49732 1.000 31.44253 13 GLN B CA 1
ATOM 599 C C . GLN B 1 13 ? 6.49256 -16.54130 -23.35040 1.000 36.30483 13 GLN B C 1
ATOM 600 O O . GLN B 1 13 ? 6.34926 -15.93968 -22.28274 1.000 31.22085 13 GLN B O 1
ATOM 606 N N . THR B 1 14 ? 7.47114 -17.41544 -23.57153 1.000 27.15139 14 THR B N 1
ATOM 607 C CA . THR B 1 14 ? 8.54003 -17.67083 -22.60690 1.000 23.83230 14 THR B CA 1
ATOM 608 C C . THR B 1 14 ? 9.45562 -16.45846 -22.43541 1.000 30.55285 14 THR B C 1
ATOM 609 O O . THR B 1 14 ? 9.84782 -15.81735 -23.41102 1.000 26.91169 14 THR B O 1
ATOM 613 N N . CYS B 1 15 ? 9.79488 -16.13471 -21.16966 1.000 32.51250 15 CYS B N 1
ATOM 614 C CA . CYS B 1 15 ? 10.65266 -14.99285 -20.86270 1.000 28.62441 15 CYS B CA 1
ATOM 615 C C . CYS B 1 15 ? 12.12609 -15.27365 -21.12996 1.000 30.09194 15 CYS B C 1
ATOM 616 O O . CYS B 1 15 ? 12.59889 -16.39920 -20.94770 1.000 26.46297 15 CYS B O 1
ATOM 619 N N . PRO B 1 16 ? 12.87445 -14.24386 -21.51372 1.000 28.99380 16 PRO B N 1
ATOM 620 C CA . PRO B 1 16 ? 14.32876 -14.37981 -21.63351 1.000 31.72094 16 PRO B CA 1
ATOM 621 C C . PRO B 1 16 ? 14.98069 -14.60425 -20.27613 1.000 36.55746 16 PRO B C 1
ATOM 622 O O . PRO B 1 16 ? 14.43647 -14.24750 -19.23197 1.000 26.89165 16 PRO B O 1
ATOM 626 N N . ASN B 1 17 ? 16.17761 -15.19848 -20.30737 1.000 32.28255 17 ASN B N 1
ATOM 627 C CA . ASN B 1 17 ? 16.90061 -15.51865 -19.07805 1.000 28.31707 17 ASN B CA 1
ATOM 628 C C . ASN B 1 17 ? 17.05175 -14.29010 -18.19142 1.000 31.25505 17 ASN B C 1
ATOM 629 O O . ASN B 1 17 ? 17.35543 -13.19312 -18.66623 1.000 31.98922 17 ASN B O 1
ATOM 634 N N . GLY B 1 18 ? 16.84419 -14.48381 -16.89277 1.000 25.68842 18 GLY B N 1
ATOM 635 C CA . GLY B 1 18 ? 17.01992 -13.42457 -15.92409 1.000 31.05785 18 GLY B CA 1
ATOM 636 C C . GLY B 1 18 ? 15.80949 -12.54449 -15.70348 1.000 24.32326 18 GLY B C 1
ATOM 637 O O . GLY B 1 18 ? 15.86966 -11.63743 -14.86217 1.000 30.44989 18 GLY B O 1
ATOM 638 N N . GLN B 1 19 ? 14.72679 -12.76214 -16.44146 1.000 29.31803 19 GLN B N 1
ATOM 639 C CA . GLN B 1 19 ? 13.53130 -11.93332 -16.33970 1.000 25.65244 19 GLN B CA 1
ATOM 640 C C . GLN B 1 19 ? 12.39311 -12.82618 -15.85275 1.000 20.96025 19 GLN B C 1
ATOM 641 O O . GLN B 1 19 ? 11.81935 -13.59306 -16.62983 1.000 19.59424 19 GLN B O 1
ATOM 647 N N . ASP B 1 20 ? 12.03414 -12.69631 -14.57736 1.000 20.08319 20 ASP B N 1
ATOM 648 C CA . ASP B 1 20 ? 11.06367 -13.57811 -13.94886 1.000 22.33046 20 ASP B CA 1
ATOM 649 C C . ASP B 1 20 ? 9.78418 -12.85087 -13.56220 1.000 22.21187 20 ASP B C 1
ATOM 650 O O . ASP B 1 20 ? 8.91695 -13.43902 -12.91010 1.000 19.97819 20 ASP B O 1
ATOM 655 N N . ILE B 1 21 ? 9.64869 -11.59012 -13.94792 1.000 15.73676 21 ILE B N 1
ATOM 656 C CA . ILE B 1 21 ? 8.49192 -10.77314 -13.60087 1.000 13.60493 21 ILE B CA 1
ATOM 657 C C . ILE B 1 21 ? 7.72616 -10.44159 -14.87690 1.000 16.24583 21 ILE B C 1
ATOM 658 O O . ILE B 1 21 ? 8.31870 -9.98988 -15.86627 1.000 16.31662 21 ILE B O 1
ATOM 663 N N . CYS B 1 22 ? 6.41279 -10.66378 -14.85661 1.000 12.32352 22 CYS B N 1
ATOM 664 C CA . CYS B 1 22 ? 5.53539 -10.20947 -15.92869 1.000 11.15636 22 CYS B CA 1
ATOM 665 C C . CYS B 1 22 ? 5.02405 -8.80896 -15.62429 1.000 11.03243 22 CYS B C 1
ATOM 666 O O . CYS B 1 22 ? 4.80843 -8.44917 -14.46479 1.000 9.72658 22 CYS B O 1
ATOM 669 N N . PHE B 1 23 ? 4.83299 -8.00399 -16.66998 1.000 12.14704 23 PHE B N 1
ATOM 670 C CA . PHE B 1 23 ? 4.29760 -6.66729 -16.43858 1.000 9.90316 23 PHE B CA 1
ATOM 671 C C . PHE B 1 23 ? 3.22724 -6.31566 -17.46282 1.000 13.74623 23 PHE B C 1
ATOM 672 O O . PHE B 1 23 ? 3.21443 -6.83287 -18.58866 1.000 16.03667 23 PHE B O 1
ATOM 680 N N . LEU B 1 24 ? 2.32018 -5.43284 -17.03499 1.000 12.74292 24 LEU B N 1
ATOM 681 C CA . LEU B 1 24 ? 1.31772 -4.79984 -17.88589 1.000 11.44245 24 LEU B CA 1
ATOM 682 C C . LEU B 1 24 ? 1.38519 -3.31171 -17.60280 1.000 11.33699 24 LEU B C 1
ATOM 683 O O . LEU B 1 24 ? 1.13059 -2.88594 -16.46782 1.000 11.52398 24 LEU B O 1
ATOM 688 N N . LYS B 1 25 ? 1.69709 -2.52440 -18.63297 1.000 11.46336 25 LYS B N 1
ATOM 689 C CA . LYS B 1 25 ? 1.88808 -1.09356 -18.48940 1.000 15.43787 25 LYS B CA 1
ATOM 690 C C . LYS B 1 25 ? 0.96463 -0.34423 -19.43165 1.000 18.28445 25 LYS B C 1
ATOM 691 O O . LYS B 1 25 ? 0.89856 -0.67442 -20.61859 1.000 18.53408 25 LYS B O 1
ATOM 697 N N . ALA B 1 26 ? 0.24613 0.64456 -18.89425 1.000 15.26037 26 ALA B N 1
ATOM 698 C CA . ALA B 1 26 ? -0.57484 1.57186 -19.67495 1.000 16.97573 26 ALA B CA 1
ATOM 699 C C . ALA B 1 26 ? 0.01120 2.96750 -19.50436 1.000 16.76893 26 ALA B C 1
ATOM 700 O O . ALA B 1 26 ? 0.01821 3.50761 -18.39363 1.000 17.84374 26 ALA B O 1
ATOM 702 N N . GLN B 1 27 ? 0.56891 3.53165 -20.57987 1.000 22.47975 27 GLN B N 1
ATOM 703 C CA . GLN B 1 27 ? 1.25653 4.81060 -20.47996 1.000 25.04862 27 GLN B CA 1
ATOM 704 C C . GLN B 1 27 ? 0.68947 5.80287 -21.47932 1.000 30.71567 27 GLN B C 1
ATOM 705 O O . GLN B 1 27 ? 0.35067 5.43038 -22.60561 1.000 23.97279 27 GLN B O 1
ATOM 711 N N . CYS B 1 28 ? 0.56067 7.05411 -21.04452 1.000 24.77816 28 CYS B N 1
ATOM 712 C CA . CYS B 1 28 ? 0.12369 8.15122 -21.89788 1.000 25.19636 28 CYS B CA 1
ATOM 713 C C . CYS B 1 28 ? 1.36408 8.87667 -22.40204 1.000 26.38163 28 CYS B C 1
ATOM 714 O O . CYS B 1 28 ? 2.20837 9.29858 -21.60581 1.000 29.67907 28 CYS B O 1
ATOM 717 N N . ASP B 1 29 ? 1.47404 9.01160 -23.71106 1.000 22.59290 29 ASP B N 1
ATOM 718 C CA . ASP B 1 29 ? 2.45672 9.86053 -24.36113 1.000 26.03285 29 ASP B CA 1
ATOM 719 C C . ASP B 1 29 ? 1.79482 11.17269 -24.77172 1.000 22.96545 29 ASP B C 1
ATOM 720 O O . ASP B 1 29 ? 0.70049 11.50761 -24.31456 1.000 21.10277 29 ASP B O 1
ATOM 725 N N . LYS B 1 30 ? 2.46912 11.94118 -25.63089 1.000 19.64480 30 LYS B N 1
ATOM 726 C CA . LYS B 1 30 ? 1.88787 13.18617 -26.12608 1.000 27.82874 30 LYS B CA 1
ATOM 727 C C . LYS B 1 30 ? 0.61106 12.95820 -26.94436 1.000 26.72005 30 LYS B C 1
ATOM 728 O O . 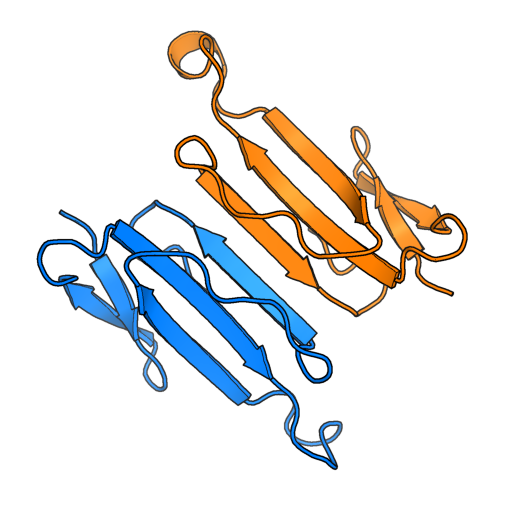LYS B 1 30 ? -0.09351 13.92581 -27.25714 1.000 25.95475 30 LYS B O 1
ATOM 734 N N . PHE B 1 31 ? 0.26016 11.70995 -27.26540 1.000 20.05939 31 PHE B N 1
ATOM 735 C CA . PHE B 1 31 ? -0.93108 11.43764 -28.06417 1.000 20.35544 31 PHE B CA 1
ATOM 736 C C . PHE B 1 31 ? -2.05361 10.79561 -27.26232 1.000 20.67938 31 PHE B C 1
ATOM 737 O O . PHE B 1 31 ? -2.95531 10.19192 -27.85154 1.000 21.02317 31 PHE B O 1
ATOM 745 N N . CYS B 1 32 ? -2.04541 10.93193 -25.93298 1.000 24.35280 32 CYS B N 1
ATOM 746 C CA . CYS B 1 32 ? -3.08713 10.25108 -25.17122 1.000 22.77817 32 CYS B CA 1
ATOM 747 C C . CYS B 1 32 ? -4.44710 10.89627 -25.43756 1.000 21.02225 32 CYS B C 1
ATOM 748 O O . CYS B 1 32 ? -5.47793 10.21538 -25.39465 1.000 22.44052 32 CYS B O 1
ATOM 751 N N . SER B 1 33 ? -4.46278 12.18026 -25.80517 1.000 26.73639 33 SER B N 1
ATOM 752 C CA . SER B 1 33 ? -5.73701 12.84558 -26.04739 1.000 24.44410 33 SER B CA 1
ATOM 753 C C . SER B 1 33 ? -6.35539 12.38386 -27.35969 1.000 29.09242 33 SER B C 1
ATOM 754 O O . SER B 1 33 ? -7.57219 12.50219 -27.53728 1.000 28.51359 33 SER B O 1
ATOM 757 N N . ILE B 1 34 ? -5.54155 11.84934 -28.26990 1.000 20.35023 34 ILE B N 1
ATOM 758 C CA . ILE B 1 34 ? -6.01881 11.35335 -29.55702 1.000 24.17518 34 ILE B CA 1
ATOM 759 C C . ILE B 1 34 ? -6.43664 9.89545 -29.47451 1.000 25.12203 34 ILE B C 1
ATOM 760 O O . ILE B 1 34 ? -7.49340 9.51909 -29.98601 1.000 25.53433 34 ILE B O 1
ATOM 765 N N . ARG B 1 35 ? -5.60817 9.02827 -28.85802 1.000 20.04799 35 ARG B N 1
ATOM 766 C CA . ARG B 1 35 ? -5.90881 7.60210 -28.89401 1.000 19.96357 35 ARG B CA 1
ATOM 767 C C . ARG B 1 35 ? -5.72775 6.88394 -27.55817 1.000 22.62061 35 ARG B C 1
ATOM 768 O O . ARG B 1 35 ? -5.72669 5.64754 -27.53802 1.000 25.31434 35 ARG B O 1
ATOM 776 N N . GLY B 1 36 ? -5.59340 7.59708 -26.44669 1.000 25.05249 36 GLY B N 1
ATOM 777 C CA . GLY B 1 36 ? -5.48683 6.94767 -25.16081 1.000 26.86979 36 GLY B CA 1
ATOM 778 C C . GLY B 1 36 ? -4.13127 6.30219 -24.95170 1.000 22.97826 36 GLY B C 1
ATOM 779 O O . GLY B 1 36 ? -3.22374 6.42146 -25.78317 1.000 22.07408 36 GLY B O 1
ATOM 780 N N . PRO B 1 37 ? -3.95928 5.61193 -23.82737 1.000 23.08192 37 PRO B N 1
ATOM 781 C CA . PRO B 1 37 ? -2.64469 5.03620 -23.51950 1.000 27.15729 37 PRO B CA 1
ATOM 782 C C . PRO B 1 37 ? -2.27335 3.86732 -24.42429 1.000 33.71591 37 PRO B C 1
ATOM 783 O O . PRO B 1 37 ? -3.12874 3.16652 -24.97229 1.000 35.39386 37 PRO B O 1
ATOM 787 N N . VAL B 1 38 ? -0.96489 3.68723 -24.60220 1.000 32.65546 38 VAL B N 1
ATOM 788 C CA . VAL B 1 38 ? -0.41764 2.50306 -25.25503 1.000 31.03421 38 VAL B CA 1
ATOM 789 C C . VAL B 1 38 ? -0.20760 1.42085 -24.20220 1.000 33.90647 38 VAL B C 1
ATOM 790 O O . VAL B 1 38 ? 0.34781 1.68258 -23.12540 1.000 26.22706 38 VAL B O 1
ATOM 794 N N . ILE B 1 39 ? -0.68335 0.21604 -24.50111 1.000 27.61387 39 ILE B N 1
ATOM 795 C CA . ILE B 1 39 ? -0.60477 -0.92854 -23.60252 1.000 28.43722 39 ILE B CA 1
ATOM 796 C C . ILE B 1 39 ? 0.62454 -1.74096 -23.97763 1.000 35.98191 39 ILE B C 1
ATOM 797 O O . ILE B 1 39 ? 0.82833 -2.06968 -25.15364 1.000 32.99248 39 ILE B O 1
ATOM 802 N N . GLU B 1 40 ? 1.48587 -1.99845 -22.99982 1.000 25.25863 40 GLU B N 1
ATOM 803 C CA . GLU B 1 40 ? 2.65912 -2.83105 -23.20420 1.000 21.58634 40 GLU B CA 1
ATOM 804 C C . GLU B 1 40 ? 2.63207 -3.98100 -22.20386 1.000 21.38047 40 GLU B C 1
ATOM 805 O O . GLU B 1 40 ? 2.34322 -3.76908 -21.02054 1.000 16.24000 40 GLU B O 1
ATOM 811 N N . GLN B 1 41 ? 2.89440 -5.19768 -22.69102 1.000 18.94417 41 GLN B N 1
ATOM 812 C CA . GLN B 1 41 ? 2.95947 -6.39692 -21.86074 1.000 17.89599 41 GLN B CA 1
ATOM 813 C C . GLN B 1 41 ? 4.27230 -7.09527 -22.16603 1.000 20.44465 41 GLN B C 1
ATOM 814 O O . GLN B 1 41 ? 4.70369 -7.13765 -23.32523 1.000 18.03352 41 GLN B O 1
ATOM 820 N N . GLY B 1 42 ? 4.91203 -7.64028 -21.13817 1.000 17.26357 42 GLY B N 1
ATOM 821 C CA . GLY B 1 42 ? 6.16352 -8.33027 -21.37610 1.000 18.45973 42 GLY B CA 1
ATOM 822 C C . GLY B 1 42 ? 6.76134 -8.88496 -20.10368 1.000 17.33878 42 GLY B C 1
ATOM 823 O O . GLY B 1 42 ? 6.11408 -8.94759 -19.05820 1.000 14.49545 42 GLY B O 1
ATOM 824 N N . CYS B 1 43 ? 7.98533 -9.37609 -20.25510 1.000 18.07525 43 CYS B N 1
ATOM 825 C CA . CYS B 1 43 ? 8.83864 -9.85410 -19.18063 1.000 16.27109 43 CYS B CA 1
ATOM 826 C C . CYS B 1 43 ? 9.81438 -8.76072 -18.77072 1.000 17.48887 43 CYS B C 1
ATOM 827 O O . CYS B 1 43 ? 10.19002 -7.90605 -19.58208 1.000 20.80399 43 CYS B O 1
ATOM 830 N N . VAL B 1 44 ? 10.25791 -8.82549 -17.51583 1.000 13.64527 44 VAL B N 1
ATOM 831 C CA . VAL B 1 44 ? 11.27747 -7.92754 -16.97996 1.000 17.20313 44 VAL B CA 1
ATOM 832 C C . VAL B 1 44 ? 12.03380 -8.62233 -15.85724 1.000 17.17407 44 VAL B C 1
ATOM 833 O O . VAL B 1 44 ? 11.51901 -9.52082 -15.18327 1.000 17.18804 44 VAL B O 1
ATOM 837 N N . ALA B 1 45 ? 13.26920 -8.16482 -15.64155 1.000 21.08458 45 ALA B N 1
ATOM 838 C CA . ALA B 1 45 ? 14.08570 -8.65084 -14.53740 1.000 18.33092 45 ALA B CA 1
ATOM 839 C C . ALA B 1 45 ? 13.68268 -7.98114 -13.23320 1.000 19.46551 45 ALA B C 1
ATOM 840 O O . ALA B 1 45 ? 13.69297 -8.61736 -12.17375 1.000 22.87788 45 ALA B O 1
ATOM 842 N N . THR B 1 46 ? 13.32058 -6.69981 -13.29589 1.000 20.11802 46 THR B N 1
ATOM 843 C CA . THR B 1 46 ? 12.90407 -5.93881 -12.12927 1.000 23.48015 46 THR B CA 1
ATOM 844 C C . THR B 1 46 ? 11.67295 -5.13453 -12.51124 1.000 18.66935 46 THR B C 1
ATOM 845 O O . THR B 1 46 ? 11.56602 -4.64773 -13.64227 1.000 20.31077 46 THR B O 1
ATOM 849 N N . CYS B 1 47 ? 10.73416 -5.02144 -11.58299 1.000 15.67752 47 CYS B N 1
ATOM 850 C CA . CYS B 1 47 ? 9.55850 -4.20998 -11.84811 1.000 15.25299 47 CYS B CA 1
ATOM 851 C C . CYS B 1 47 ? 10.00387 -2.78796 -12.18974 1.000 21.09596 47 CYS B C 1
ATOM 852 O O . CYS B 1 47 ? 10.77796 -2.18891 -11.42842 1.000 19.28560 47 CYS B O 1
ATOM 855 N N . PRO B 1 48 ? 9.54921 -2.21841 -13.31082 1.000 17.42641 48 PRO B N 1
ATOM 856 C CA . PRO B 1 48 ? 10.01751 -0.88179 -13.68965 1.000 18.61506 48 PRO B CA 1
ATOM 857 C C . PRO B 1 48 ? 9.59500 0.15390 -12.66113 1.000 16.62502 48 PRO B C 1
ATOM 858 O O . PRO B 1 48 ? 8.60006 -0.00067 -11.95306 1.000 15.81412 48 PRO B O 1
ATOM 862 N N . GLN B 1 49 ? 10.35268 1.24293 -12.60292 1.000 20.39694 49 GLN B N 1
ATOM 863 C CA . GLN B 1 49 ? 9.94397 2.31273 -11.71884 1.000 22.43921 49 GLN B CA 1
ATOM 864 C C . GLN B 1 49 ? 8.71654 2.96874 -12.32454 1.000 18.97005 49 GLN B C 1
ATOM 865 O O . GLN B 1 49 ? 8.55952 3.04327 -13.54741 1.000 14.03266 49 GLN B O 1
ATOM 871 N N . PHE B 1 50 ? 7.82209 3.40435 -11.45479 1.000 15.72726 50 PHE B N 1
ATOM 872 C CA . PHE B 1 50 ? 6.59579 4.03399 -11.89388 1.000 13.13749 50 PHE B CA 1
ATOM 873 C C . PHE B 1 50 ? 6.88727 5.44607 -12.35999 1.000 20.36789 50 PHE B C 1
ATOM 874 O O . PHE B 1 50 ? 7.70365 6.15658 -11.76863 1.000 24.42649 50 PHE B O 1
ATOM 882 N N . ARG B 1 51 ? 6.25253 5.82862 -13.45596 1.000 19.92904 51 ARG B N 1
ATOM 883 C CA . ARG B 1 51 ? 6.45794 7.13505 -14.05231 1.000 29.09079 51 ARG B CA 1
ATOM 884 C C . ARG B 1 51 ? 5.16546 7.92303 -13.95333 1.000 27.78896 51 ARG B C 1
ATOM 885 O O . ARG B 1 51 ? 4.07273 7.35414 -13.88710 1.000 29.41404 51 ARG B O 1
ATOM 893 N N . SER B 1 52 ? 5.30206 9.24982 -13.98497 1.000 45.56679 52 SER B N 1
ATOM 894 C CA . SER B 1 52 ? 4.15543 10.12707 -13.79396 1.000 47.70557 52 SER B CA 1
ATOM 895 C C . SER B 1 52 ? 3.18584 10.09095 -14.96645 1.000 48.49292 52 SER B C 1
ATOM 896 O O . SER B 1 52 ? 2.06824 10.60604 -14.84212 1.000 55.83342 52 SER B O 1
ATOM 899 N N . ASN B 1 53 ? 3.56993 9.48471 -16.08463 1.000 42.74209 53 ASN B N 1
ATOM 900 C CA . ASN B 1 53 ? 2.68706 9.35090 -17.23128 1.000 44.42883 53 ASN B CA 1
ATOM 901 C C . ASN B 1 53 ? 2.11562 7.94747 -17.37466 1.000 35.92174 53 ASN B C 1
ATOM 902 O O . ASN B 1 53 ? 1.53898 7.63163 -18.41694 1.000 30.84021 53 ASN B O 1
ATOM 907 N N . TYR B 1 54 ? 2.23949 7.10863 -16.34848 1.000 25.86305 54 TYR B N 1
ATOM 908 C CA . TYR B 1 54 ? 1.68426 5.76357 -16.37993 1.000 20.55757 54 TYR B CA 1
ATOM 909 C C . TYR B 1 54 ? 0.26425 5.80098 -15.84354 1.000 24.58040 54 TYR B C 1
ATOM 910 O O . TYR B 1 54 ? 0.03459 6.22135 -14.70410 1.000 23.68898 54 TYR B O 1
ATOM 919 N 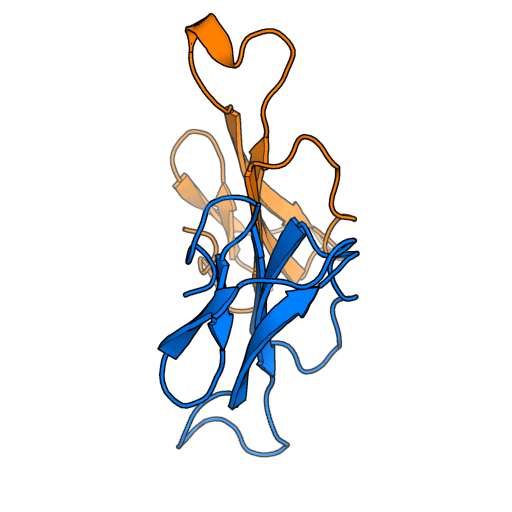N . ARG B 1 55 ? -0.69012 5.36196 -16.65757 1.000 17.27197 55 ARG B N 1
ATOM 920 C CA . ARG B 1 55 ? -2.02844 5.18507 -16.12274 1.000 21.30254 55 ARG B CA 1
ATOM 921 C C . ARG B 1 55 ? -2.02908 4.05754 -15.10990 1.000 17.31767 55 ARG B C 1
ATOM 922 O O . ARG B 1 55 ? -2.65933 4.16154 -14.05084 1.000 11.77779 55 ARG B O 1
ATOM 930 N N . SER B 1 56 ? -1.29141 2.98801 -15.40450 1.000 13.74633 56 SER B N 1
ATOM 931 C CA . SER B 1 56 ? -1.21472 1.85344 -14.50608 1.000 10.26527 56 SER B CA 1
ATOM 932 C C . SER B 1 56 ? 0.01143 1.02023 -14.84443 1.000 10.40030 56 SER B C 1
ATOM 933 O O . SER B 1 56 ? 0.46363 0.95538 -15.99447 1.000 12.01445 56 SER B O 1
ATOM 936 N N . LEU B 1 57 ? 0.52269 0.35327 -13.82402 1.000 9.08862 57 LEU B N 1
ATOM 937 C CA . LEU B 1 57 ? 1.62472 -0.57198 -14.01266 1.000 6.96148 57 LEU B CA 1
ATOM 938 C C . LEU B 1 57 ? 1.38672 -1.74087 -13.07734 1.000 7.92825 57 LEU B C 1
ATOM 939 O O . LEU B 1 57 ? 1.30134 -1.55324 -11.86043 1.000 6.97296 57 LEU B O 1
ATOM 944 N N . LEU B 1 58 ? 1.30599 -2.93945 -13.64166 1.000 7.39731 58 LEU B N 1
ATOM 945 C CA . LEU B 1 58 ? 1.14244 -4.16437 -12.87941 1.000 10.07207 58 LEU B CA 1
ATOM 946 C C . LEU B 1 58 ? 2.39218 -5.00430 -13.07008 1.000 9.82459 58 LEU B C 1
ATOM 947 O O . LEU B 1 58 ? 2.85255 -5.19339 -14.20006 1.000 8.61368 58 LEU B O 1
ATOM 952 N N . CYS B 1 59 ? 2.96993 -5.45416 -11.96479 1.000 6.80053 59 CYS B N 1
ATOM 953 C CA . CYS B 1 59 ? 4.05863 -6.41637 -11.98775 1.000 7.35706 59 CYS B CA 1
ATOM 954 C C . CYS B 1 59 ? 3.59475 -7.64569 -11.22993 1.000 6.75905 59 CYS B C 1
ATOM 955 O O . CYS B 1 59 ? 2.99221 -7.51951 -10.16989 1.000 7.55025 59 CYS B O 1
ATOM 958 N N . CYS B 1 60 ? 3.86868 -8.83322 -11.75974 1.000 7.41185 60 CYS B N 1
ATOM 959 C CA . CYS B 1 60 ? 3.35448 -10.00869 -11.06608 1.000 11.57111 60 CYS B CA 1
ATOM 960 C C . CYS B 1 60 ? 4.23337 -11.20511 -11.38555 1.000 9.52909 60 CYS B C 1
ATOM 961 O O . CYS B 1 60 ? 4.97523 -11.21196 -12.37562 1.000 11.18229 60 CYS B O 1
ATOM 964 N N . THR B 1 61 ? 4.13859 -12.22859 -10.52475 1.000 9.61761 61 THR B N 1
ATOM 965 C CA . THR B 1 61 ? 5.07848 -13.34332 -10.53581 1.000 11.84234 61 THR B CA 1
ATOM 966 C C . THR B 1 61 ? 4.36165 -14.67999 -10.64905 1.000 15.36057 61 THR B C 1
ATOM 967 O O . THR B 1 61 ? 4.80715 -15.66713 -10.06422 1.000 16.60364 61 THR B O 1
ATOM 971 N N . THR B 1 62 ? 3.23759 -14.71919 -11.35844 1.000 13.25700 62 THR B N 1
ATOM 972 C CA . THR B 1 62 ? 2.59507 -15.96420 -11.76059 1.000 15.58011 62 THR B CA 1
ATOM 973 C C . THR B 1 62 ? 2.55981 -15.99902 -13.28180 1.000 15.82250 62 THR B C 1
ATOM 974 O O . THR B 1 62 ? 2.41231 -14.95926 -13.91856 1.000 14.75905 62 THR B O 1
ATOM 978 N N . ASP B 1 63 ? 2.70631 -17.17854 -13.87720 1.000 18.30761 63 ASP B N 1
ATOM 979 C CA . ASP B 1 63 ? 2.72399 -17.26483 -15.33674 1.000 18.35968 63 ASP B CA 1
ATOM 980 C C . ASP B 1 63 ? 1.48912 -16.61070 -15.94757 1.000 18.54315 63 ASP B C 1
ATOM 981 O O . ASP B 1 63 ? 0.36619 -16.79870 -15.47146 1.000 15.41740 63 ASP B O 1
ATOM 986 N N . ASN B 1 64 ? 1.71993 -15.80526 -16.98934 1.000 19.08375 64 ASN B N 1
ATOM 987 C CA . ASN B 1 64 ? 0.67310 -15.15998 -17.78172 1.000 16.64421 64 ASN B CA 1
ATOM 988 C C . ASN B 1 64 ? -0.27328 -14.31489 -16.93471 1.000 19.61359 64 ASN B C 1
ATOM 989 O O . ASN B 1 64 ? -1.43430 -14.11649 -17.30089 1.000 21.75005 64 ASN B O 1
ATOM 994 N N . CYS B 1 65 ? 0.22645 -13.77886 -15.82020 1.000 14.46211 65 CYS B N 1
ATOM 995 C CA . CYS B 1 65 ? -0.57624 -12.99778 -14.88269 1.000 15.73961 65 CYS B CA 1
ATOM 996 C C . CYS B 1 65 ? -0.82584 -11.56804 -15.34269 1.000 20.44872 65 CYS B C 1
ATOM 997 O O . CYS B 1 65 ? -1.64378 -10.86856 -14.72855 1.000 17.48081 65 CYS B O 1
ATOM 1000 N N . ASN B 1 66 ? -0.13757 -11.11231 -16.38792 1.000 17.14494 66 ASN B N 1
ATOM 1001 C CA . ASN B 1 66 ? -0.12699 -9.69445 -16.75654 1.000 22.12492 66 ASN B CA 1
ATOM 1002 C C . ASN B 1 66 ? -1.20646 -9.40021 -17.80196 1.000 23.90596 66 ASN B C 1
ATOM 1003 O O . ASN B 1 66 ? -0.93783 -9.10387 -18.96886 1.000 21.62125 66 ASN B O 1
ATOM 1008 N N . HIS B 1 67 ? -2.45542 -9.44069 -17.33887 1.000 27.27114 67 HIS B N 1
ATOM 1009 C CA . HIS B 1 67 ? -3.59972 -9.13478 -18.19772 1.000 30.71286 67 HIS B CA 1
ATOM 1010 C C . HIS B 1 67 ? -4.57387 -8.20991 -17.47522 1.000 37.62965 67 HIS B C 1
ATOM 1011 O O . HIS B 1 67 ? -4.44577 -7.95227 -16.27491 1.000 32.74266 67 HIS B O 1
#